Protein AF-A0A1H1BDF7-F1 (afdb_monomer_lite)

Sequence (105 aa):
MDEALLACLERLRDGGPTQWEDVEVHDAWSTPDAFAITYSWPWGPDVGLVRRRASMQGEDPVEAAQFIADFDVAEPLGTAAARLHYDRAGLGWWGDLPAPGRSSR

Radius of gyration: 12.68 Å; chains: 1; bounding box: 30×30×27 Å

Organism: NCBI:txid37928

Secondary structure (DSSP, 8-state):
-HHHHHHHHHHHHH--SS-GGG-EEEEEEE-SSEEEEEEE-TTS--EEEEEETTT--SS-HHHHHHHIIIIIISS--GGGGGG-EE-TT--EEEESSSPPPP---

Structure (mmCIF, N/CA/C/O backbone):
data_AF-A0A1H1BDF7-F1
#
_entry.id   AF-A0A1H1BDF7-F1
#
loop_
_atom_site.group_PDB
_atom_site.id
_atom_site.type_symbol
_atom_site.label_atom_id
_atom_site.label_alt_id
_atom_site.label_comp_id
_atom_site.label_asym_id
_atom_site.label_entity_id
_atom_site.label_seq_id
_atom_site.pdbx_PDB_ins_code
_atom_site.Cartn_x
_atom_site.Cartn_y
_atom_site.Cartn_z
_atom_site.occupancy
_atom_site.B_iso_or_equiv
_atom_site.auth_seq_id
_atom_site.auth_comp_id
_atom_site.auth_asym_id
_atom_site.auth_atom_id
_atom_site.pdbx_PDB_model_num
ATOM 1 N N . MET A 1 1 ? -4.372 11.358 6.321 1.00 93.00 1 MET A N 1
ATOM 2 C CA . MET A 1 1 ? -3.598 10.486 5.410 1.00 93.00 1 MET A CA 1
ATOM 3 C C . MET A 1 1 ? -4.104 10.524 3.975 1.00 93.00 1 MET A C 1
ATOM 5 O O . MET A 1 1 ? -3.491 9.903 3.123 1.00 93.00 1 MET A O 1
ATOM 9 N N . ASP A 1 2 ? -5.171 11.273 3.694 1.00 95.12 2 ASP A N 1
ATOM 10 C CA . ASP A 1 2 ? -5.810 11.344 2.376 1.00 95.12 2 ASP A CA 1
ATOM 11 C C . ASP A 1 2 ? -4.863 11.835 1.276 1.00 95.12 2 ASP A C 1
ATOM 13 O O . ASP A 1 2 ? -4.828 11.243 0.208 1.00 95.12 2 ASP A O 1
ATOM 17 N N . GLU A 1 3 ? -4.052 12.858 1.554 1.00 95.75 3 GLU A N 1
ATOM 18 C CA . GLU A 1 3 ? -3.059 13.386 0.607 1.00 95.75 3 GLU A CA 1
ATOM 19 C C . GLU A 1 3 ? -1.970 12.357 0.272 1.00 95.75 3 GLU A C 1
ATOM 21 O O . GLU A 1 3 ? -1.671 12.131 -0.894 1.00 95.75 3 GLU A O 1
ATOM 26 N N . ALA A 1 4 ? -1.439 11.664 1.284 1.00 95.94 4 ALA A N 1
ATOM 27 C CA . ALA A 1 4 ? -0.490 10.573 1.079 1.00 95.94 4 ALA A CA 1
ATOM 28 C C . ALA A 1 4 ? -1.120 9.425 0.275 1.00 95.94 4 ALA A C 1
ATOM 30 O O . ALA A 1 4 ? -0.510 8.904 -0.653 1.00 95.94 4 ALA A O 1
ATOM 31 N N . LEU A 1 5 ? -2.363 9.045 0.591 1.00 97.06 5 LEU A N 1
ATOM 32 C CA . LEU A 1 5 ? -3.058 8.014 -0.171 1.00 97.06 5 LEU A CA 1
ATOM 33 C C . LEU A 1 5 ? -3.254 8.440 -1.633 1.00 97.06 5 LEU A C 1
ATOM 35 O O . LEU A 1 5 ? -2.986 7.646 -2.529 1.00 97.06 5 LEU A O 1
ATOM 39 N N . LEU A 1 6 ? -3.682 9.683 -1.874 1.00 97.44 6 LEU A N 1
ATOM 40 C CA . LEU A 1 6 ? -3.842 10.225 -3.221 1.00 97.44 6 LEU A CA 1
ATOM 41 C C . LEU A 1 6 ? -2.520 10.180 -3.993 1.00 97.44 6 LEU A C 1
ATOM 43 O O . LEU A 1 6 ? -2.499 9.645 -5.094 1.00 97.44 6 LEU A O 1
ATOM 47 N N . ALA A 1 7 ? -1.423 10.643 -3.393 1.00 96.38 7 ALA A N 1
ATOM 48 C CA . ALA A 1 7 ? -0.102 10.617 -4.016 1.00 96.38 7 ALA A CA 1
ATOM 49 C C . ALA A 1 7 ? 0.357 9.195 -4.381 1.00 96.38 7 ALA A C 1
ATOM 51 O O . ALA A 1 7 ? 0.918 8.981 -5.455 1.00 96.38 7 ALA A O 1
ATOM 52 N N . CYS A 1 8 ? 0.086 8.212 -3.516 1.00 96.81 8 CYS A N 1
ATOM 53 C CA . CYS A 1 8 ? 0.368 6.802 -3.788 1.00 96.81 8 CYS A CA 1
ATOM 54 C C . CYS A 1 8 ? -0.438 6.293 -4.997 1.00 96.81 8 CYS A C 1
ATOM 56 O O . CYS A 1 8 ? 0.117 5.701 -5.919 1.00 96.81 8 CYS A O 1
ATOM 58 N N . LEU A 1 9 ? -1.745 6.571 -5.031 1.00 97.00 9 LEU A N 1
ATOM 59 C CA . LEU A 1 9 ? -2.627 6.137 -6.119 1.00 97.00 9 LEU A CA 1
ATOM 60 C C . LEU A 1 9 ? -2.308 6.833 -7.449 1.00 97.00 9 LEU A C 1
ATOM 62 O O . LEU A 1 9 ? -2.340 6.191 -8.495 1.00 97.00 9 LEU A O 1
ATOM 66 N N . GLU A 1 10 ? -1.980 8.125 -7.425 1.00 96.25 10 GLU A N 1
ATOM 67 C CA . GLU A 1 10 ? -1.530 8.859 -8.612 1.00 96.25 10 GLU A CA 1
ATOM 68 C C . GLU A 1 10 ? -0.222 8.283 -9.145 1.00 96.25 10 GLU A C 1
ATOM 70 O O . GLU A 1 10 ? -0.096 8.080 -10.349 1.00 96.25 10 GLU A O 1
ATOM 75 N N . ARG A 1 11 ? 0.713 7.918 -8.260 1.00 95.44 11 ARG A N 1
ATOM 76 C CA . ARG A 1 11 ? 1.958 7.263 -8.660 1.00 95.44 11 ARG A CA 1
ATOM 77 C C . ARG A 1 11 ? 1.725 5.889 -9.290 1.00 95.44 11 ARG A C 1
ATOM 79 O O . ARG A 1 11 ? 2.333 5.595 -10.314 1.00 95.44 11 ARG A O 1
ATOM 86 N N . LEU A 1 12 ? 0.819 5.082 -8.737 1.00 94.94 12 LEU A N 1
ATOM 87 C CA . LEU A 1 12 ? 0.435 3.792 -9.325 1.00 94.94 12 LEU A CA 1
ATOM 88 C C . LEU A 1 12 ? -0.284 3.946 -10.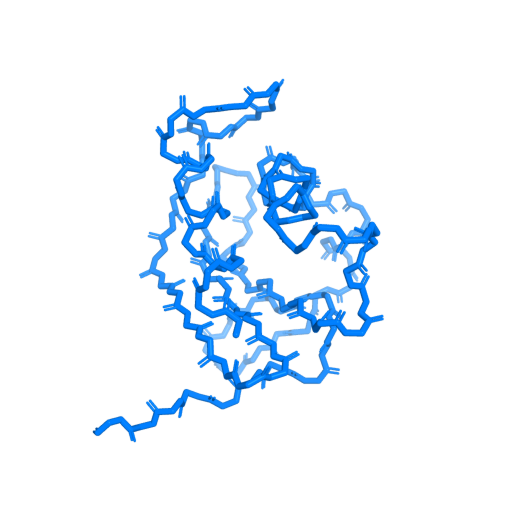674 1.00 94.94 12 LEU A C 1
ATOM 90 O O . LEU A 1 12 ? -0.164 3.074 -11.525 1.00 94.94 12 LEU A O 1
ATOM 94 N N . ARG A 1 13 ? -1.017 5.048 -10.884 1.00 93.50 13 ARG A N 1
ATOM 95 C CA . ARG A 1 13 ? -1.705 5.341 -12.152 1.00 93.50 13 ARG A CA 1
ATOM 96 C C . ARG A 1 13 ? -0.755 5.859 -13.232 1.00 93.50 13 ARG A C 1
ATOM 98 O O . ARG A 1 13 ? -0.857 5.444 -14.381 1.00 93.50 13 ARG A O 1
ATOM 105 N N . ASP A 1 14 ? 0.090 6.821 -12.874 1.00 92.56 14 ASP A N 1
ATOM 106 C CA . ASP A 1 14 ? 0.917 7.581 -13.820 1.00 92.56 14 ASP A CA 1
ATOM 107 C C . ASP A 1 14 ? 2.279 6.914 -14.062 1.00 92.56 14 ASP A C 1
ATOM 109 O O . ASP A 1 14 ? 2.973 7.227 -15.032 1.00 92.56 14 ASP A O 1
ATOM 113 N N . GLY A 1 15 ? 2.635 5.972 -13.191 1.00 84.56 15 GLY A N 1
ATOM 114 C CA . GLY A 1 15 ? 3.767 5.084 -13.328 1.00 84.56 15 GLY A CA 1
ATOM 115 C C . GLY A 1 15 ? 5.004 5.480 -12.535 1.00 84.56 15 GLY A C 1
ATOM 116 O O . GLY A 1 15 ? 5.225 6.636 -12.158 1.00 84.56 15 GLY A O 1
ATOM 117 N N . GLY A 1 16 ? 5.834 4.467 -12.302 1.00 79.62 16 GLY A N 1
ATOM 118 C CA . GLY A 1 16 ? 7.069 4.512 -11.530 1.00 79.62 16 GLY A CA 1
ATOM 119 C C . GLY A 1 16 ? 8.162 3.613 -12.119 1.00 79.62 16 GLY A C 1
ATOM 120 O O . GLY A 1 16 ? 7.984 3.043 -13.195 1.00 79.62 16 GLY A O 1
ATOM 121 N N . PRO A 1 17 ? 9.324 3.493 -11.456 1.00 82.06 17 PRO A N 1
ATOM 122 C CA . PRO A 1 17 ? 10.449 2.689 -11.929 1.00 82.06 17 PRO A CA 1
ATOM 123 C C . PRO A 1 17 ? 10.200 1.169 -11.876 1.00 82.06 17 PRO A C 1
ATOM 125 O O . PRO A 1 17 ? 11.047 0.410 -12.344 1.00 82.06 17 PRO A O 1
ATOM 128 N N . THR A 1 18 ? 9.088 0.724 -11.288 1.00 84.75 18 THR A N 1
ATOM 129 C CA . THR A 1 18 ? 8.769 -0.683 -10.988 1.00 84.75 18 THR A CA 1
ATOM 130 C C . THR A 1 18 ? 7.543 -1.171 -11.777 1.00 84.75 18 THR A C 1
ATOM 132 O O . THR A 1 18 ? 7.126 -0.524 -12.734 1.00 84.75 18 THR A O 1
ATOM 135 N N . GLN A 1 19 ? 6.986 -2.344 -11.452 1.00 83.12 19 GLN A N 1
ATOM 136 C CA . GLN A 1 19 ? 5.967 -3.035 -12.264 1.00 83.12 19 GLN A CA 1
ATOM 137 C C . GLN A 1 19 ? 4.545 -2.534 -11.971 1.00 83.12 19 GLN A C 1
ATOM 139 O O . GLN A 1 19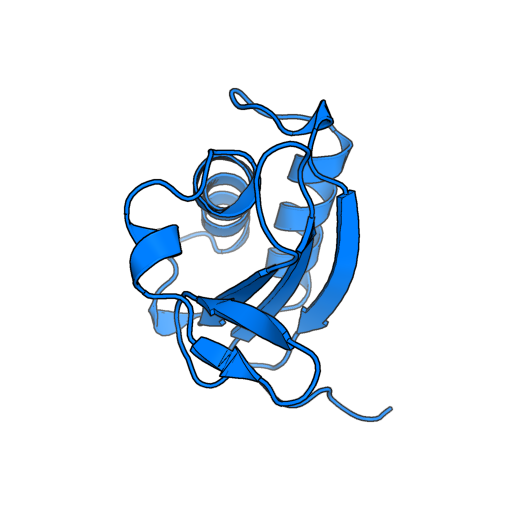 ? 3.628 -3.308 -11.712 1.00 83.12 19 GLN A O 1
ATOM 144 N N . TRP A 1 20 ? 4.355 -1.216 -11.990 1.00 85.19 20 TRP A N 1
ATOM 145 C CA . TRP A 1 20 ? 3.067 -0.584 -11.688 1.00 85.19 20 TRP A CA 1
ATOM 146 C C . TRP A 1 20 ? 1.960 -0.981 -12.681 1.00 85.19 20 TRP A C 1
ATOM 148 O O . TRP A 1 20 ? 0.801 -1.050 -12.290 1.00 85.19 20 TRP A O 1
ATOM 158 N N . GLU A 1 21 ? 2.311 -1.295 -13.935 1.00 89.94 21 GLU A N 1
ATOM 159 C CA . GLU A 1 21 ? 1.367 -1.723 -14.985 1.00 89.94 21 GLU A CA 1
ATOM 160 C C . GLU A 1 21 ? 0.683 -3.063 -14.671 1.00 89.94 21 GLU A C 1
ATOM 162 O O . GLU A 1 21 ? -0.407 -3.333 -15.174 1.00 89.94 21 GLU A O 1
ATOM 167 N N . ASP A 1 22 ? 1.312 -3.890 -13.833 1.00 90.50 22 ASP A N 1
ATOM 168 C CA . ASP A 1 22 ? 0.813 -5.207 -13.439 1.00 90.50 22 ASP A CA 1
ATOM 169 C C . ASP A 1 22 ? -0.021 -5.160 -12.145 1.00 90.50 22 ASP A C 1
ATOM 171 O O . ASP A 1 22 ? -0.582 -6.175 -11.729 1.00 90.50 22 ASP A O 1
ATOM 175 N N . VAL A 1 23 ? -0.115 -3.999 -11.489 1.00 92.62 23 VAL A N 1
ATOM 176 C CA . VAL A 1 23 ? -0.880 -3.828 -10.249 1.00 92.62 23 VAL A CA 1
ATOM 177 C C . VAL A 1 23 ? -2.315 -3.425 -10.564 1.00 92.62 23 VAL A C 1
ATOM 179 O O . VAL A 1 23 ? -2.569 -2.374 -11.150 1.00 92.62 23 VAL A O 1
ATOM 182 N N . GLU A 1 24 ? -3.278 -4.194 -10.061 1.00 95.19 24 GLU A N 1
ATOM 183 C CA . GLU A 1 24 ? -4.684 -3.789 -10.049 1.00 95.19 24 GLU A CA 1
ATOM 184 C C . GLU A 1 24 ? -5.101 -3.396 -8.628 1.00 95.19 24 GLU A C 1
ATOM 186 O O . GLU A 1 24 ? -5.172 -4.234 -7.731 1.00 95.19 24 GLU A O 1
ATOM 191 N N . VAL A 1 25 ? -5.395 -2.111 -8.408 1.00 96.44 25 VAL A N 1
ATOM 192 C CA . VAL A 1 25 ? -5.945 -1.623 -7.133 1.00 96.44 25 VAL A CA 1
ATOM 193 C C . VAL A 1 25 ? -7.453 -1.866 -7.093 1.00 96.44 25 VAL A C 1
ATOM 195 O O . VAL A 1 25 ? -8.196 -1.348 -7.924 1.00 96.44 25 VAL A O 1
ATOM 198 N N . HIS A 1 26 ? -7.917 -2.597 -6.082 1.00 96.56 26 HIS A N 1
ATOM 199 C CA . HIS A 1 26 ? -9.335 -2.919 -5.894 1.00 96.56 26 HIS A CA 1
ATOM 200 C C . HIS A 1 26 ? -10.052 -1.958 -4.944 1.00 96.56 26 HIS A C 1
ATOM 202 O O . HIS A 1 26 ? -11.243 -1.696 -5.108 1.00 96.56 26 HIS A O 1
ATOM 208 N N . ASP A 1 27 ? -9.348 -1.453 -3.930 1.00 96.81 27 ASP A N 1
ATOM 209 C CA . ASP A 1 27 ? -9.902 -0.521 -2.948 1.00 96.81 27 ASP A CA 1
ATOM 210 C C . ASP A 1 27 ? -8.785 0.226 -2.215 1.00 96.81 27 ASP A C 1
ATOM 212 O O . ASP A 1 27 ? -7.659 -0.264 -2.098 1.00 96.81 27 ASP A O 1
ATOM 216 N N . ALA A 1 28 ? -9.107 1.405 -1.693 1.00 97.25 28 ALA A N 1
ATOM 217 C CA . ALA A 1 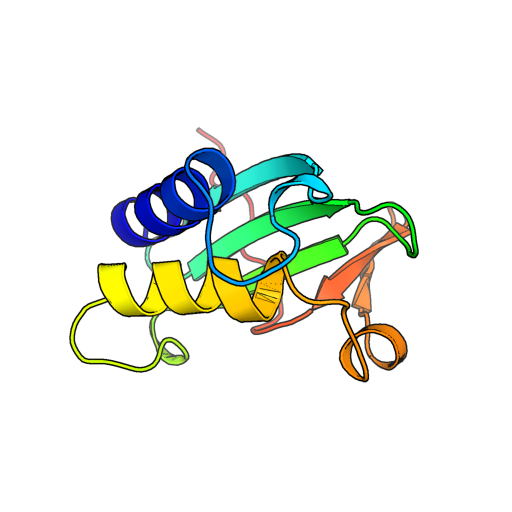28 ? -8.192 2.208 -0.908 1.00 97.25 28 ALA A CA 1
ATOM 218 C C . ALA A 1 28 ? -8.937 3.152 0.040 1.00 97.25 28 ALA A C 1
ATOM 220 O O . ALA A 1 28 ? -9.937 3.775 -0.318 1.00 97.25 28 ALA A O 1
ATOM 221 N N . TRP A 1 29 ? -8.431 3.292 1.263 1.00 96.62 29 TRP A N 1
ATOM 222 C CA . TRP A 1 29 ? -9.000 4.209 2.248 1.00 96.62 29 TRP A CA 1
ATOM 223 C C . TRP A 1 29 ? -7.955 4.718 3.229 1.00 96.62 29 TRP A C 1
ATOM 225 O O . TRP A 1 29 ? -6.875 4.154 3.396 1.00 96.62 29 TRP A O 1
ATOM 235 N N . SER A 1 30 ? -8.313 5.791 3.918 1.00 95.50 30 SER A N 1
ATOM 236 C CA . SER A 1 30 ? -7.473 6.467 4.893 1.00 95.50 30 SER A CA 1
ATOM 237 C C . SER A 1 30 ? -8.219 6.717 6.201 1.00 95.50 30 SER A C 1
ATOM 239 O O . SER A 1 30 ? -9.447 6.802 6.272 1.00 95.50 30 SER A O 1
ATOM 241 N N . THR A 1 31 ? -7.436 6.845 7.262 1.00 94.12 31 THR A N 1
ATOM 242 C CA . THR A 1 31 ? -7.828 7.381 8.564 1.00 94.12 31 THR A CA 1
ATOM 243 C C . THR A 1 31 ? -6.915 8.574 8.888 1.00 94.12 31 THR A C 1
ATOM 245 O O . THR A 1 31 ? -6.041 8.929 8.083 1.00 94.12 31 THR A O 1
ATOM 248 N N . PRO A 1 32 ? -7.067 9.235 10.049 1.00 93.25 32 PRO A N 1
ATOM 249 C CA . PRO A 1 32 ? -6.113 10.263 10.462 1.00 93.25 32 PRO A CA 1
ATOM 250 C C . PRO A 1 32 ? -4.661 9.758 10.540 1.00 93.25 32 PRO A C 1
ATOM 252 O O . PRO A 1 32 ? -3.750 10.513 10.199 1.00 93.25 32 PRO A O 1
ATOM 255 N N . ASP A 1 33 ? -4.461 8.478 10.886 1.00 92.88 33 ASP A N 1
ATOM 256 C CA . ASP A 1 33 ? -3.148 7.918 11.243 1.00 92.88 33 ASP A CA 1
ATOM 257 C C . ASP A 1 33 ? -2.598 6.872 10.267 1.00 92.88 33 ASP A C 1
ATOM 259 O O . ASP A 1 33 ? -1.419 6.528 10.350 1.00 92.88 33 ASP A O 1
ATOM 263 N N . ALA A 1 34 ? -3.411 6.337 9.355 1.00 95.00 34 ALA A N 1
ATOM 264 C CA . ALA A 1 34 ? -2.968 5.341 8.380 1.00 95.00 34 ALA A CA 1
ATOM 265 C C . ALA A 1 34 ? -3.702 5.455 7.040 1.00 95.00 34 ALA A C 1
ATOM 267 O O . ALA A 1 34 ? -4.752 6.090 6.945 1.00 95.00 34 ALA A O 1
ATOM 268 N N . PHE A 1 35 ? -3.176 4.795 6.014 1.00 96.50 35 PHE A N 1
ATOM 269 C CA . PHE A 1 35 ? -3.956 4.400 4.846 1.00 96.50 35 PHE A CA 1
ATOM 270 C C . PHE A 1 35 ? -3.783 2.909 4.562 1.00 96.50 35 PHE A C 1
ATOM 272 O O . PHE A 1 35 ? -2.837 2.272 5.038 1.00 96.50 35 PHE A O 1
ATOM 279 N N . ALA A 1 36 ? -4.729 2.363 3.807 1.00 97.56 36 ALA A N 1
ATOM 280 C CA . ALA A 1 36 ? -4.711 0.998 3.325 1.00 97.56 36 ALA A CA 1
ATOM 281 C C . ALA A 1 36 ? -5.057 0.943 1.836 1.00 97.56 36 ALA A C 1
ATOM 283 O O . ALA A 1 36 ? -5.865 1.739 1.356 1.00 97.56 36 ALA A O 1
ATOM 284 N N . ILE A 1 37 ? -4.440 -0.006 1.135 1.00 97.44 37 ILE A N 1
ATOM 285 C CA . ILE A 1 37 ? -4.670 -0.295 -0.284 1.00 97.44 37 ILE A CA 1
ATOM 286 C C . ILE A 1 37 ? -4.830 -1.803 -0.415 1.00 97.44 37 ILE A C 1
ATOM 288 O O . ILE A 1 37 ? -3.995 -2.549 0.093 1.00 97.44 37 ILE A O 1
ATOM 292 N N . THR A 1 38 ? -5.881 -2.254 -1.091 1.00 97.25 38 THR A N 1
ATOM 293 C CA . THR A 1 38 ? -6.031 -3.656 -1.489 1.00 97.25 38 THR A CA 1
ATOM 294 C C . THR A 1 38 ? -5.795 -3.781 -2.979 1.00 97.25 38 THR A C 1
ATOM 296 O O . THR A 1 38 ? -6.394 -3.029 -3.749 1.00 97.25 38 THR A O 1
ATOM 299 N N . TYR A 1 39 ? -4.940 -4.709 -3.378 1.00 96.62 39 TYR A N 1
ATOM 300 C CA . TYR A 1 39 ? -4.483 -4.843 -4.751 1.00 96.62 39 TYR A CA 1
ATOM 301 C C . TYR A 1 39 ? -4.163 -6.297 -5.090 1.00 96.62 39 TYR A C 1
ATOM 303 O O . TYR A 1 39 ? -3.942 -7.123 -4.199 1.00 96.62 39 TYR A O 1
ATOM 311 N N . SER A 1 40 ? -4.131 -6.592 -6.382 1.00 94.88 40 SER A N 1
ATOM 312 C CA . SER A 1 40 ? -3.651 -7.856 -6.929 1.00 94.88 40 SER A CA 1
ATOM 313 C C . SER A 1 40 ? -2.528 -7.617 -7.928 1.00 94.88 40 SER A C 1
ATOM 315 O O . SER A 1 40 ? -2.232 -6.488 -8.328 1.00 94.88 40 SER A O 1
ATOM 317 N N . TRP A 1 41 ? -1.889 -8.721 -8.298 1.00 88.56 41 TRP A N 1
ATOM 318 C CA . TRP A 1 41 ? -0.896 -8.791 -9.358 1.00 88.56 41 TRP A CA 1
ATOM 319 C C . TRP A 1 41 ? -0.882 -10.187 -9.992 1.00 88.56 41 TRP A C 1
ATOM 321 O O . TRP A 1 41 ? -1.466 -11.123 -9.436 1.00 88.56 41 TRP A O 1
ATOM 331 N N . PRO A 1 42 ? -0.182 -10.401 -11.117 1.00 87.19 42 PRO A N 1
ATOM 332 C CA . PRO A 1 42 ? -0.294 -11.652 -11.864 1.00 87.19 42 PRO A CA 1
ATOM 333 C C . PRO A 1 42 ? 0.301 -12.889 -11.171 1.00 87.19 42 PRO A C 1
ATOM 335 O O . PRO A 1 42 ? 0.012 -14.013 -11.582 1.00 87.19 42 PRO A O 1
ATOM 338 N N . TRP A 1 43 ? 1.150 -12.723 -10.149 1.00 83.12 43 TRP A N 1
ATOM 339 C CA . TRP A 1 43 ? 2.000 -13.811 -9.630 1.00 83.12 43 TRP A CA 1
ATOM 340 C C . TRP A 1 43 ? 1.764 -14.181 -8.164 1.00 83.12 43 TRP A C 1
ATOM 342 O O . TRP A 1 43 ? 2.597 -14.858 -7.557 1.00 83.12 43 TRP A O 1
ATOM 352 N N . GLY A 1 44 ? 0.650 -13.765 -7.566 1.00 85.94 44 GLY A N 1
ATOM 353 C CA . GLY A 1 44 ? 0.395 -14.053 -6.160 1.00 85.94 44 GLY A CA 1
ATOM 354 C C . GLY A 1 44 ? -1.035 -13.776 -5.716 1.00 85.94 44 GLY A C 1
ATOM 355 O O . GLY A 1 44 ? -1.898 -13.531 -6.553 1.00 85.94 44 GLY A O 1
ATOM 356 N N . PRO A 1 45 ? -1.293 -13.886 -4.404 1.00 91.62 45 PRO A N 1
ATOM 357 C CA . PRO A 1 45 ? -2.623 -13.679 -3.852 1.00 91.62 45 PRO A CA 1
ATOM 358 C C . PRO A 1 45 ? -3.008 -12.198 -3.872 1.00 91.62 45 PRO A C 1
ATOM 360 O O . PRO A 1 45 ? -2.135 -11.328 -3.877 1.00 91.62 45 PRO A O 1
ATOM 363 N N . ASP A 1 46 ? -4.308 -11.934 -3.765 1.00 95.50 46 ASP A N 1
ATOM 364 C CA . ASP A 1 46 ? -4.813 -10.605 -3.429 1.00 95.50 46 ASP A CA 1
ATOM 365 C C . ASP A 1 46 ? -4.285 -10.198 -2.053 1.00 95.50 46 ASP A C 1
ATOM 367 O O . ASP A 1 46 ? -4.307 -10.979 -1.086 1.00 95.50 46 ASP A O 1
ATOM 371 N N . VAL A 1 47 ? -3.828 -8.954 -1.951 1.00 96.25 47 VAL A N 1
ATOM 372 C CA . VAL A 1 47 ? -3.164 -8.450 -0.755 1.00 96.25 47 VAL A CA 1
ATOM 373 C C . VAL A 1 47 ? -3.668 -7.089 -0.322 1.00 96.25 47 VAL A C 1
ATOM 375 O O . VAL A 1 47 ? -4.171 -6.290 -1.106 1.00 96.25 47 VAL A O 1
ATOM 378 N N . GLY A 1 48 ? -3.531 -6.836 0.976 1.00 96.94 48 GLY A N 1
ATOM 379 C CA . GLY A 1 48 ? -3.791 -5.547 1.594 1.00 96.94 48 GLY A CA 1
ATOM 380 C C . GLY A 1 48 ? -2.520 -4.977 2.212 1.00 96.94 48 GLY A C 1
ATOM 381 O O . GLY A 1 48 ? -1.922 -5.598 3.093 1.00 96.94 48 GLY A O 1
ATOM 382 N N . LEU A 1 49 ? -2.121 -3.784 1.785 1.00 96.94 49 LEU A N 1
ATOM 383 C CA . LEU A 1 49 ? -1.050 -3.007 2.397 1.00 96.94 49 LEU A CA 1
ATOM 384 C C . LEU A 1 49 ? -1.626 -2.038 3.424 1.00 96.94 49 LEU A C 1
ATOM 386 O O . LEU A 1 49 ? -2.608 -1.351 3.149 1.00 96.94 49 LEU A O 1
ATOM 390 N N . VAL A 1 50 ? -0.973 -1.930 4.580 1.00 97.06 50 VAL A N 1
ATOM 391 C CA . VAL A 1 50 ? -1.255 -0.909 5.595 1.00 97.06 50 VAL A CA 1
ATOM 392 C C . VAL A 1 50 ? -0.000 -0.091 5.860 1.00 97.06 50 VAL A C 1
ATOM 394 O O . VAL A 1 50 ? 1.066 -0.651 6.139 1.00 97.06 50 VAL A O 1
ATOM 397 N N . ARG A 1 51 ? -0.132 1.236 5.820 1.00 96.31 51 ARG A N 1
ATOM 398 C CA . ARG A 1 51 ? 0.944 2.166 6.172 1.00 96.31 51 ARG A CA 1
ATOM 399 C C . ARG A 1 51 ? 0.456 3.197 7.174 1.00 96.31 51 ARG A C 1
ATOM 401 O O . ARG A 1 51 ? -0.531 3.897 6.938 1.00 96.31 51 ARG A O 1
ATOM 408 N N . ARG A 1 52 ? 1.141 3.278 8.313 1.00 95.00 52 ARG A N 1
ATOM 409 C CA . ARG A 1 52 ? 0.890 4.285 9.349 1.00 95.00 52 ARG A CA 1
ATOM 410 C C . ARG A 1 52 ? 1.749 5.509 9.102 1.00 95.00 52 ARG A C 1
ATOM 412 O O . ARG A 1 52 ? 2.919 5.388 8.757 1.00 95.00 52 ARG A O 1
ATOM 419 N N . ARG A 1 53 ? 1.207 6.685 9.419 1.00 92.31 53 ARG A N 1
ATOM 420 C CA . ARG A 1 53 ? 1.933 7.961 9.395 1.00 92.31 53 ARG A CA 1
ATOM 421 C C . ARG A 1 53 ? 3.263 7.879 10.147 1.00 92.31 53 ARG A C 1
ATOM 423 O O . ARG A 1 53 ? 4.252 8.424 9.687 1.00 92.31 53 ARG A O 1
ATOM 430 N N . ALA A 1 54 ? 3.281 7.185 11.286 1.00 91.75 54 ALA A N 1
ATOM 431 C CA . ALA A 1 54 ? 4.470 7.034 12.125 1.00 91.75 54 ALA A CA 1
ATOM 432 C C . ALA A 1 54 ? 5.574 6.149 11.510 1.00 91.75 54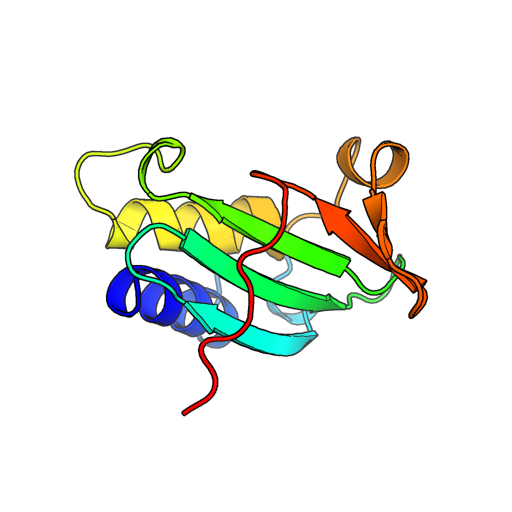 ALA A C 1
ATOM 434 O O . ALA A 1 54 ? 6.715 6.233 11.952 1.00 91.75 54 ALA A O 1
ATOM 435 N N . SER A 1 55 ? 5.238 5.306 10.529 1.00 90.06 55 SER A N 1
ATOM 436 C CA . SER A 1 55 ? 6.174 4.398 9.851 1.00 90.06 55 SER A CA 1
ATOM 437 C C . SER A 1 55 ? 6.652 4.937 8.499 1.00 90.06 55 SER A C 1
ATOM 439 O O . SER A 1 55 ? 7.603 4.406 7.928 1.00 90.06 55 SER A O 1
ATOM 441 N N . MET A 1 56 ? 5.994 5.974 7.969 1.00 89.06 56 MET A N 1
ATOM 442 C CA . MET A 1 56 ? 6.402 6.628 6.728 1.00 89.06 56 MET A CA 1
ATOM 443 C C . MET A 1 56 ? 7.728 7.360 6.947 1.00 89.06 56 MET A C 1
ATOM 445 O O . MET A 1 56 ? 7.868 8.146 7.882 1.00 89.06 56 MET A O 1
ATOM 449 N N . GLN A 1 57 ? 8.709 7.067 6.098 1.00 79.44 57 GLN A N 1
ATOM 450 C CA . GLN A 1 57 ? 10.024 7.703 6.139 1.00 79.44 57 GLN A CA 1
ATOM 451 C C . GLN A 1 57 ? 10.000 9.010 5.348 1.00 79.44 57 GLN A C 1
ATOM 453 O O . GLN A 1 57 ? 9.358 9.072 4.308 1.00 79.44 57 GLN A O 1
ATOM 458 N N . GLY A 1 58 ? 10.748 10.014 5.802 1.00 73.38 58 GLY A N 1
ATOM 459 C CA . GLY A 1 58 ? 10.842 11.320 5.144 1.00 73.38 58 GLY A CA 1
ATOM 460 C C . GLY A 1 58 ? 10.058 12.415 5.866 1.00 73.38 58 GLY A C 1
ATOM 461 O O . GLY A 1 58 ? 9.155 12.148 6.658 1.00 73.38 58 GLY A O 1
ATOM 462 N N . GLU A 1 59 ? 10.447 13.666 5.624 1.00 74.06 59 GLU A N 1
ATOM 463 C CA . GLU A 1 59 ? 9.746 14.837 6.169 1.00 74.06 59 GLU A CA 1
ATOM 464 C C . GLU A 1 59 ? 8.459 15.140 5.389 1.00 74.06 59 GLU A C 1
ATOM 466 O O . GLU A 1 59 ? 7.512 15.682 5.961 1.00 74.06 59 GLU A O 1
ATOM 471 N N . ASP A 1 60 ? 8.412 14.745 4.110 1.00 89.25 60 ASP A N 1
ATOM 472 C CA . ASP A 1 60 ? 7.272 14.923 3.217 1.00 89.25 60 ASP A CA 1
ATOM 473 C C . ASP A 1 60 ? 6.447 13.624 3.075 1.00 89.25 60 ASP A C 1
ATOM 475 O O . ASP A 1 60 ? 6.913 12.641 2.488 1.00 89.25 60 ASP A O 1
ATOM 479 N N . PRO A 1 61 ? 5.196 13.600 3.574 1.00 88.19 61 PRO A N 1
ATOM 480 C CA . PRO A 1 61 ? 4.289 12.470 3.401 1.00 88.19 61 PRO A CA 1
ATOM 481 C C . PRO A 1 61 ? 3.966 12.124 1.941 1.00 88.19 61 PRO A C 1
ATOM 483 O O . PRO A 1 61 ? 3.615 10.975 1.674 1.00 88.19 61 PRO A O 1
ATOM 486 N N . VAL A 1 62 ? 4.039 13.086 1.017 1.00 92.56 62 VAL A N 1
ATOM 487 C CA . VAL A 1 62 ? 3.765 12.869 -0.412 1.00 92.56 62 VAL A CA 1
ATOM 488 C C . VAL A 1 62 ? 4.885 12.051 -1.040 1.00 92.56 62 VAL A C 1
ATOM 490 O O . VAL A 1 62 ? 4.619 11.001 -1.623 1.00 92.56 62 VAL A O 1
ATOM 493 N N . GLU A 1 63 ? 6.136 12.478 -0.863 1.00 93.69 63 GLU A N 1
ATOM 494 C CA . GLU A 1 63 ? 7.312 11.742 -1.340 1.00 93.69 63 GLU A CA 1
ATOM 495 C C . GLU A 1 63 ? 7.349 10.330 -0.739 1.00 93.69 63 GLU A C 1
ATOM 497 O O . GLU A 1 63 ? 7.463 9.337 -1.459 1.00 93.69 63 GLU A O 1
ATOM 502 N N . ALA A 1 64 ? 7.137 10.219 0.574 1.00 94.12 64 ALA A N 1
ATOM 503 C CA . ALA A 1 64 ? 7.066 8.937 1.267 1.00 94.12 64 ALA A CA 1
ATOM 504 C C . ALA A 1 64 ? 6.007 7.992 0.668 1.00 94.12 64 ALA A C 1
ATOM 506 O O . ALA A 1 64 ? 6.224 6.785 0.562 1.00 94.12 64 ALA A O 1
ATOM 507 N N . ALA A 1 65 ? 4.855 8.528 0.261 1.00 95.50 65 ALA A N 1
ATOM 508 C CA . ALA A 1 65 ? 3.789 7.751 -0.356 1.00 95.50 65 ALA A CA 1
ATOM 509 C C . ALA A 1 65 ? 4.107 7.314 -1.792 1.00 95.50 65 ALA A C 1
ATOM 511 O O . ALA A 1 65 ? 3.719 6.216 -2.188 1.00 95.50 65 ALA A O 1
ATOM 512 N N . GLN A 1 66 ? 4.845 8.123 -2.554 1.00 95.00 66 GLN A N 1
ATOM 513 C CA . GLN A 1 66 ? 5.347 7.725 -3.872 1.00 95.00 66 GLN A CA 1
ATOM 514 C C . GLN A 1 66 ? 6.363 6.581 -3.754 1.00 95.00 66 GLN A C 1
ATOM 516 O O . GLN A 1 66 ? 6.292 5.623 -4.519 1.00 95.00 66 GLN A O 1
ATOM 521 N N . PHE A 1 67 ? 7.239 6.615 -2.742 1.00 94.31 67 PHE A N 1
ATOM 522 C CA . PHE A 1 67 ? 8.122 5.486 -2.430 1.00 94.31 67 PHE A CA 1
ATOM 523 C C . PHE A 1 67 ? 7.337 4.218 -2.070 1.00 94.31 67 PHE A C 1
ATOM 525 O O . PHE A 1 67 ? 7.691 3.128 -2.510 1.00 94.31 67 PHE A O 1
ATOM 532 N N . ILE A 1 68 ? 6.251 4.344 -1.304 1.00 95.38 68 ILE A N 1
ATOM 533 C CA . ILE A 1 68 ? 5.375 3.209 -0.984 1.00 95.38 68 ILE A CA 1
ATOM 534 C C . ILE A 1 68 ? 4.744 2.629 -2.260 1.00 95.38 68 ILE A C 1
ATOM 536 O O . ILE A 1 68 ? 4.747 1.414 -2.440 1.00 95.38 68 ILE A O 1
ATOM 540 N N . ALA A 1 69 ? 4.231 3.468 -3.163 1.00 95.69 69 ALA A N 1
ATOM 541 C CA . ALA A 1 69 ? 3.701 3.002 -4.445 1.00 95.69 69 ALA A CA 1
ATOM 542 C C . ALA A 1 69 ? 4.747 2.194 -5.225 1.00 95.69 69 ALA A C 1
ATOM 544 O O . ALA A 1 69 ? 4.475 1.066 -5.635 1.00 95.69 69 ALA A O 1
ATOM 545 N N . ASP A 1 70 ? 5.949 2.752 -5.366 1.00 94.50 70 ASP A N 1
ATOM 546 C CA . ASP A 1 70 ? 7.010 2.168 -6.180 1.00 94.50 70 ASP A CA 1
ATOM 547 C C . ASP A 1 70 ? 7.539 0.854 -5.582 1.00 94.50 70 ASP A C 1
ATOM 549 O O . ASP A 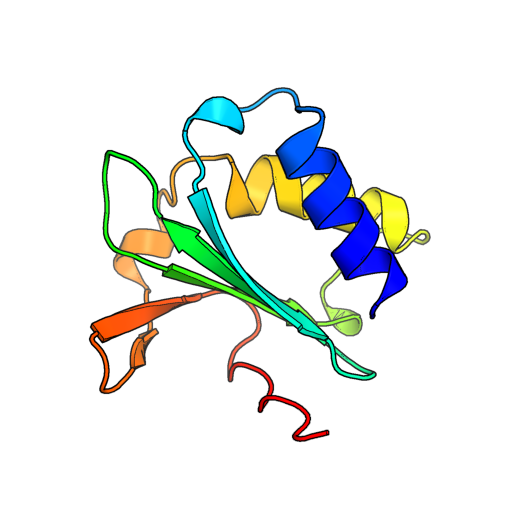1 70 ? 7.668 -0.128 -6.311 1.00 94.50 70 ASP A O 1
ATOM 553 N N . PHE A 1 71 ? 7.820 0.817 -4.275 1.00 92.75 71 PHE A N 1
ATOM 554 C CA . PHE A 1 71 ? 8.602 -0.261 -3.652 1.00 92.75 71 PHE A CA 1
ATOM 555 C C . PHE A 1 71 ? 7.807 -1.198 -2.751 1.00 92.75 71 PHE A C 1
ATOM 557 O O . PHE A 1 71 ? 8.223 -2.333 -2.538 1.00 92.75 71 PHE A O 1
ATOM 564 N N . ASP A 1 72 ? 6.677 -0.753 -2.204 1.00 93.81 72 ASP A N 1
ATOM 565 C CA . ASP A 1 72 ? 5.830 -1.646 -1.421 1.00 93.81 72 ASP A CA 1
ATOM 566 C C . ASP A 1 72 ? 4.764 -2.302 -2.301 1.00 93.81 72 ASP A C 1
ATOM 568 O O . ASP A 1 72 ? 4.503 -3.494 -2.168 1.00 93.81 72 ASP A O 1
ATOM 572 N N . VAL A 1 73 ? 4.135 -1.541 -3.199 1.00 94.06 73 VAL A N 1
ATOM 573 C CA . VAL A 1 73 ? 2.994 -2.038 -3.982 1.00 94.06 73 VAL A CA 1
ATOM 574 C C . VAL A 1 73 ? 3.432 -2.610 -5.330 1.00 94.06 73 VAL A C 1
ATOM 576 O O . VAL A 1 73 ? 3.074 -3.741 -5.651 1.00 94.06 73 VAL A O 1
ATOM 579 N N . ALA A 1 74 ? 4.201 -1.849 -6.111 1.00 92.00 74 ALA A N 1
ATOM 580 C CA . ALA A 1 74 ? 4.561 -2.204 -7.485 1.00 92.00 74 ALA A CA 1
ATOM 581 C C . ALA A 1 74 ? 5.782 -3.136 -7.616 1.00 92.00 74 ALA A C 1
ATOM 583 O O . ALA A 1 74 ? 6.113 -3.567 -8.724 1.00 92.00 74 ALA A O 1
ATOM 584 N N . GLU A 1 75 ? 6.449 -3.488 -6.513 1.00 90.25 75 GLU A N 1
ATOM 585 C CA . GLU A 1 75 ? 7.448 -4.562 -6.496 1.00 90.25 75 GLU A CA 1
ATOM 586 C C . GLU A 1 75 ? 6.855 -5.888 -6.011 1.00 90.25 75 GLU A C 1
ATOM 588 O O . GLU A 1 75 ? 6.071 -5.893 -5.063 1.00 90.25 75 GLU A O 1
ATOM 593 N N . PRO A 1 76 ? 7.291 -7.038 -6.565 1.00 86.69 76 PRO A N 1
ATOM 594 C CA . PRO A 1 76 ? 6.927 -8.350 -6.039 1.00 86.69 76 PRO A CA 1
ATOM 595 C C . PRO A 1 76 ? 7.153 -8.465 -4.522 1.00 86.69 76 PRO A C 1
ATOM 597 O O . PRO A 1 76 ? 8.176 -8.030 -4.002 1.00 86.69 76 PRO A O 1
ATOM 600 N N . LEU A 1 77 ? 6.259 -9.170 -3.814 1.00 85.81 77 LEU A N 1
ATOM 601 C CA . LEU A 1 77 ? 6.123 -9.121 -2.338 1.00 85.81 77 LEU A CA 1
ATOM 602 C C . LEU A 1 77 ? 7.397 -9.618 -1.644 1.00 85.81 77 LEU A C 1
ATOM 604 O O . LEU A 1 77 ? 7.589 -9.421 -0.442 1.00 85.81 77 LEU A O 1
ATOM 608 N N . GLY A 1 78 ? 8.228 -10.365 -2.374 1.00 87.06 78 GLY A N 1
ATOM 609 C CA . GLY A 1 78 ? 9.451 -10.962 -1.874 1.00 87.06 78 GLY A CA 1
ATOM 610 C C . GLY A 1 78 ? 9.188 -11.733 -0.584 1.00 87.06 78 GLY A C 1
ATOM 611 O O . GLY A 1 78 ? 8.342 -12.626 -0.518 1.00 87.06 78 GLY A O 1
ATOM 612 N N . THR A 1 79 ? 9.901 -11.365 0.480 1.00 87.12 79 THR A N 1
ATOM 613 C CA . THR A 1 79 ? 9.770 -12.047 1.777 1.00 87.12 79 THR A CA 1
ATOM 614 C C . THR A 1 79 ? 8.485 -11.709 2.540 1.00 87.12 79 THR A C 1
ATOM 616 O O . THR A 1 79 ? 8.148 -12.433 3.480 1.00 87.12 79 THR A O 1
ATOM 619 N N . ALA A 1 80 ? 7.752 -10.654 2.162 1.00 86.88 80 ALA A N 1
ATOM 620 C CA . ALA A 1 80 ? 6.470 -10.321 2.782 1.00 86.88 80 ALA A CA 1
ATOM 621 C C . ALA A 1 80 ? 5.395 -11.372 2.457 1.00 86.88 80 ALA A C 1
ATOM 623 O O . ALA A 1 80 ? 4.563 -11.666 3.313 1.00 86.88 80 ALA A O 1
ATOM 624 N N . ALA A 1 81 ? 5.485 -12.039 1.298 1.00 89.94 81 ALA A N 1
ATOM 625 C CA . ALA A 1 81 ? 4.572 -13.119 0.907 1.00 89.94 81 ALA A CA 1
ATOM 626 C C . ALA A 1 81 ? 4.529 -14.272 1.927 1.00 89.94 81 ALA A C 1
ATOM 628 O O . ALA A 1 81 ? 3.478 -14.858 2.172 1.00 89.94 81 ALA A O 1
ATOM 629 N N . ALA A 1 82 ? 5.658 -14.570 2.577 1.00 90.69 82 ALA A N 1
ATOM 630 C CA . ALA A 1 82 ? 5.745 -15.615 3.598 1.00 90.69 82 ALA A CA 1
ATOM 631 C C . ALA A 1 82 ? 5.177 -15.193 4.968 1.00 90.69 82 ALA A C 1
ATOM 633 O O . ALA A 1 82 ? 5.126 -16.010 5.886 1.00 90.69 82 ALA A O 1
ATOM 634 N N . ARG A 1 83 ? 4.800 -13.919 5.135 1.00 91.19 83 ARG A N 1
ATOM 635 C CA . ARG A 1 83 ? 4.375 -13.317 6.411 1.00 91.19 83 ARG A CA 1
ATOM 636 C C . ARG A 1 83 ? 3.012 -12.624 6.322 1.00 91.19 83 ARG A C 1
ATOM 638 O O . ARG A 1 83 ? 2.685 -11.817 7.188 1.00 91.19 83 ARG A O 1
ATOM 645 N N . LEU A 1 84 ? 2.234 -12.926 5.284 1.00 94.88 84 LEU A N 1
ATOM 646 C CA . LEU A 1 84 ? 0.893 -12.376 5.116 1.00 94.88 84 LEU A CA 1
ATOM 647 C C . LEU A 1 84 ? -0.023 -12.821 6.264 1.00 94.88 84 LEU A C 1
ATOM 649 O O . LEU A 1 84 ? -0.094 -14.001 6.612 1.00 94.88 84 LEU A O 1
ATOM 653 N N . HIS A 1 85 ? -0.757 -11.865 6.823 1.00 95.75 85 HIS A N 1
ATOM 654 C CA . HIS A 1 85 ? -1.828 -12.110 7.778 1.00 95.75 85 HIS A CA 1
ATOM 655 C C . HIS A 1 85 ? -3.156 -12.204 7.033 1.00 95.75 85 HIS A C 1
ATOM 657 O O . HIS A 1 85 ? -3.756 -11.192 6.684 1.00 95.75 85 HIS A O 1
ATOM 663 N N . TYR A 1 86 ? -3.618 -13.425 6.786 1.00 95.00 86 TYR A N 1
ATOM 664 C CA . TYR A 1 86 ? -4.875 -13.643 6.079 1.00 95.00 86 TYR A CA 1
ATOM 665 C C . TYR A 1 86 ? -6.085 -13.318 6.956 1.00 95.00 86 TYR A C 1
ATOM 667 O O . TYR A 1 86 ? -6.186 -13.787 8.094 1.00 95.00 86 TYR A O 1
ATOM 675 N N . ASP A 1 87 ? -7.011 -12.527 6.417 1.00 93.31 87 ASP A N 1
ATOM 676 C CA . ASP A 1 87 ? -8.317 -12.319 7.035 1.00 93.31 87 ASP A CA 1
ATOM 677 C C . ASP A 1 87 ? -9.307 -13.448 6.684 1.00 93.31 87 ASP A C 1
ATOM 679 O O . ASP A 1 87 ? -8.988 -14.407 5.977 1.00 93.31 87 ASP A O 1
ATOM 683 N N . ARG A 1 88 ? -10.542 -13.361 7.199 1.00 93.38 88 ARG A N 1
ATOM 684 C CA . ARG A 1 88 ? -11.580 -14.378 6.952 1.00 93.38 88 ARG A CA 1
ATOM 685 C C . ARG A 1 88 ? -11.987 -14.470 5.471 1.00 93.38 88 ARG A C 1
ATOM 687 O O . ARG A 1 88 ? -12.486 -15.518 5.070 1.00 93.38 88 ARG A O 1
ATOM 694 N N . ALA A 1 89 ? -11.820 -13.403 4.692 1.00 90.62 89 ALA A N 1
ATOM 695 C CA . ALA A 1 89 ? -12.139 -13.381 3.267 1.00 90.62 89 ALA A CA 1
ATOM 696 C C . ALA A 1 89 ? -11.005 -13.960 2.401 1.00 90.62 89 ALA A C 1
ATOM 698 O O . ALA A 1 89 ? -11.209 -14.170 1.210 1.00 90.62 89 ALA A O 1
ATOM 699 N N . GLY A 1 90 ? -9.846 -14.263 2.996 1.00 93.56 90 GLY A N 1
ATOM 700 C CA . GLY A 1 90 ? -8.683 -14.796 2.291 1.00 93.56 90 GLY A CA 1
ATOM 701 C C . GLY A 1 90 ? -7.749 -13.720 1.737 1.00 93.56 90 GLY A C 1
ATOM 702 O O . GLY A 1 90 ? -6.813 -14.069 1.025 1.00 93.56 90 GLY A O 1
ATOM 703 N N . LEU A 1 91 ? -7.954 -12.444 2.086 1.00 95.50 91 LEU A N 1
ATOM 704 C CA . LEU A 1 91 ? -7.066 -11.350 1.693 1.00 95.50 91 LEU A CA 1
ATOM 705 C C . LEU A 1 91 ? -5.810 -11.347 2.577 1.00 95.50 91 LEU A C 1
ATOM 707 O O . LEU A 1 91 ? -5.911 -11.366 3.809 1.00 95.50 91 LEU A O 1
ATOM 711 N N . GLY A 1 92 ? -4.627 -11.333 1.957 1.00 96.00 92 GLY A N 1
ATOM 712 C CA . GLY A 1 92 ? -3.343 -11.366 2.658 1.00 96.00 92 GLY A CA 1
ATOM 713 C C . GLY A 1 92 ? -2.866 -9.978 3.085 1.00 96.00 92 GLY A C 1
ATOM 714 O O . GLY A 1 92 ? -2.406 -9.195 2.259 1.00 96.00 92 GLY A O 1
ATOM 715 N N . TRP A 1 93 ? -2.922 -9.667 4.379 1.00 96.50 93 TRP A N 1
ATOM 716 C CA . TRP A 1 93 ? -2.530 -8.354 4.896 1.00 96.50 93 TRP A CA 1
ATOM 717 C C . TRP A 1 93 ? -1.052 -8.267 5.288 1.00 96.50 93 TRP A C 1
ATOM 719 O O . TRP A 1 93 ? -0.510 -9.187 5.905 1.00 96.50 93 TRP A O 1
ATOM 729 N N . TRP A 1 94 ? -0.412 -7.129 5.007 1.00 95.94 94 TRP A N 1
ATOM 730 C CA . TRP A 1 94 ? 0.963 -6.836 5.419 1.00 95.94 94 TRP A CA 1
ATOM 731 C C . TRP A 1 94 ? 1.202 -5.342 5.692 1.00 95.94 94 TRP A C 1
ATOM 733 O O . TRP A 1 94 ? 0.350 -4.488 5.442 1.00 95.94 94 TRP A O 1
ATOM 743 N N . GLY A 1 95 ? 2.370 -5.024 6.258 1.00 94.75 95 GLY A N 1
ATOM 744 C CA . GLY A 1 95 ? 2.715 -3.672 6.697 1.00 94.75 95 GLY A CA 1
ATOM 745 C C . GLY A 1 95 ? 2.389 -3.394 8.163 1.00 94.75 95 GLY A C 1
ATOM 746 O O . GLY A 1 95 ? 2.599 -4.248 9.023 1.00 94.75 95 GLY A O 1
ATOM 747 N N . ASP A 1 96 ? 1.885 -2.194 8.455 1.00 94.62 96 ASP A N 1
ATOM 748 C CA . ASP A 1 96 ? 1.691 -1.674 9.816 1.00 94.62 96 ASP A CA 1
ATOM 749 C C . ASP A 1 96 ? 0.372 -2.136 10.469 1.00 94.62 96 ASP A C 1
ATOM 751 O O . ASP A 1 96 ? -0.490 -1.332 10.852 1.00 94.62 96 ASP A O 1
ATOM 755 N N . LEU A 1 97 ? 0.212 -3.454 10.596 1.00 92.00 97 LEU A N 1
ATOM 756 C CA . LEU A 1 97 ? -1.001 -4.097 11.109 1.00 92.00 97 LEU A CA 1
ATOM 757 C C . LEU A 1 97 ? -1.335 -3.716 12.573 1.00 92.00 97 LEU A C 1
ATOM 759 O O . LEU A 1 97 ? -0.443 -3.367 13.350 1.00 92.00 97 LEU A O 1
ATOM 763 N N . PRO A 1 98 ? -2.614 -3.802 13.000 1.00 88.94 98 PRO A N 1
ATOM 764 C CA . PRO A 1 98 ? -3.797 -4.194 12.220 1.00 88.94 98 PRO A CA 1
ATOM 765 C C . PRO A 1 98 ? -4.188 -3.172 11.147 1.00 88.94 98 PRO A C 1
ATOM 767 O O . PRO A 1 98 ? -3.873 -1.988 11.267 1.00 88.94 98 PRO A O 1
ATOM 770 N N . ALA A 1 99 ? -4.906 -3.640 10.121 1.00 78.56 99 ALA A N 1
ATOM 771 C CA . ALA A 1 99 ? -5.485 -2.764 9.112 1.00 78.56 99 ALA A CA 1
ATOM 772 C C . ALA A 1 99 ? -6.465 -1.766 9.744 1.00 78.56 99 ALA A C 1
ATOM 7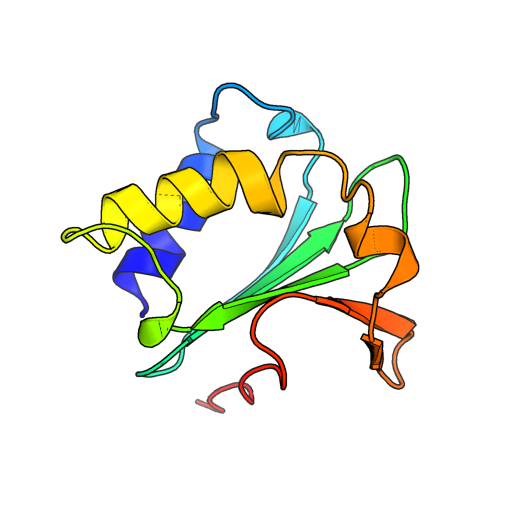74 O O . ALA A 1 99 ? -7.238 -2.146 10.633 1.00 78.56 99 ALA A O 1
ATOM 775 N N . PRO A 1 100 ? -6.443 -0.492 9.316 1.00 77.75 100 PRO A N 1
ATOM 776 C CA . PRO A 1 100 ? -7.390 0.485 9.809 1.00 77.75 100 PRO A CA 1
ATOM 777 C C . PRO A 1 100 ? -8.804 0.059 9.421 1.00 77.75 100 PRO A C 1
ATOM 779 O O . PRO A 1 100 ? -9.064 -0.286 8.266 1.00 77.75 100 PRO A O 1
ATOM 782 N N . GLY A 1 101 ? -9.730 0.123 10.381 1.00 75.25 101 GLY A N 1
ATOM 783 C CA . GLY A 1 101 ? -11.149 -0.013 10.077 1.00 75.25 101 GLY A CA 1
ATOM 784 C C . GLY A 1 101 ? -11.551 1.000 9.006 1.00 75.25 101 GLY A C 1
ATOM 785 O O . GLY A 1 101 ? -11.044 2.125 8.985 1.00 75.25 101 GLY A O 1
ATOM 786 N N . ARG A 1 102 ? -12.447 0.603 8.101 1.00 71.38 102 ARG A N 1
ATOM 787 C CA . ARG A 1 102 ? -13.027 1.544 7.142 1.00 71.38 102 ARG A CA 1
ATOM 788 C C . ARG A 1 102 ? -13.773 2.609 7.937 1.00 71.38 102 ARG A C 1
ATOM 790 O O . ARG A 1 102 ? -14.642 2.265 8.737 1.00 71.38 102 ARG A O 1
ATOM 797 N N . SER A 1 103 ? -13.455 3.883 7.726 1.00 54.66 103 SER A N 1
ATOM 798 C CA . SER A 1 103 ? -14.345 4.949 8.181 1.00 54.66 103 SER A CA 1
ATOM 799 C C . SER A 1 103 ? -15.658 4.788 7.422 1.00 54.66 103 SER A C 1
ATOM 801 O O . SER A 1 103 ? -15.732 5.100 6.235 1.00 54.66 103 SER A O 1
ATOM 803 N N . SER A 1 104 ? -16.677 4.244 8.086 1.00 41.75 104 SER A N 1
ATOM 804 C CA . SER A 1 104 ? -18.050 4.268 7.596 1.00 41.75 104 SER A CA 1
ATOM 805 C C . SER A 1 104 ? -18.456 5.734 7.471 1.00 41.75 104 SER A C 1
ATOM 807 O O . SER A 1 104 ? -18.584 6.414 8.491 1.00 41.75 104 SER A O 1
ATOM 809 N N . ARG A 1 105 ? -18.572 6.234 6.240 1.00 39.88 105 ARG A N 1
ATOM 810 C CA . ARG A 1 105 ? -19.340 7.455 5.991 1.00 39.88 105 ARG A CA 1
ATOM 811 C C . ARG A 1 105 ? -20.823 7.146 6.125 1.00 39.88 105 ARG A C 1
ATOM 813 O O . ARG A 1 105 ? -21.216 6.034 5.705 1.00 39.88 105 ARG A O 1
#

Foldseek 3Di:
DVLLQVLLVVCLVVHDPFQSVQKDWDDKDDDPFKIKTWIDGDPDDTAMEIDTPVRQDDPDSSVSSSCCNHPVGRDDPVCVRVVFDQDPVRHTYDDPDDHDDHPDD

pLDDT: mean 90.35, std 9.72, range [39.88, 97.56]